Protein AF-A0A832ZKQ4-F1 (afdb_monomer)

Structure (mmCIF, N/CA/C/O backbone):
data_AF-A0A832ZKQ4-F1
#
_entry.id   AF-A0A832ZKQ4-F1
#
loop_
_atom_site.group_PDB
_atom_site.id
_atom_site.type_symbol
_atom_site.label_atom_id
_atom_site.label_alt_id
_atom_site.label_comp_id
_atom_site.label_asym_id
_atom_site.label_entity_id
_atom_site.label_seq_id
_atom_site.pdbx_PDB_ins_code
_atom_site.Cartn_x
_atom_site.Cartn_y
_atom_site.Cartn_z
_atom_site.occupancy
_atom_site.B_iso_or_equiv
_atom_site.auth_seq_id
_atom_site.auth_comp_id
_atom_site.auth_asym_id
_atom_site.auth_atom_id
_atom_site.pdbx_PDB_model_num
ATOM 1 N N . VAL A 1 1 ? 3.503 -5.289 8.210 1.00 81.50 1 VAL A N 1
ATOM 2 C CA . VAL A 1 1 ? 3.239 -4.369 7.071 1.00 81.50 1 VAL A CA 1
ATOM 3 C C . VAL A 1 1 ? 3.853 -4.867 5.761 1.00 81.50 1 VAL A C 1
ATOM 5 O O . VAL A 1 1 ? 3.109 -5.311 4.900 1.00 81.50 1 VAL A O 1
ATOM 8 N N . LYS A 1 2 ? 5.190 -4.877 5.612 1.00 86.69 2 LYS A N 1
ATOM 9 C CA . LYS A 1 2 ? 5.868 -5.216 4.339 1.00 86.69 2 LYS A CA 1
ATOM 10 C C . LYS A 1 2 ? 5.582 -6.633 3.814 1.00 86.69 2 LYS A C 1
ATOM 12 O O . LYS A 1 2 ? 5.504 -6.823 2.609 1.00 86.69 2 LYS A O 1
ATOM 17 N N . ARG A 1 3 ? 5.416 -7.618 4.707 1.00 89.44 3 ARG A N 1
ATOM 18 C CA . ARG A 1 3 ? 5.075 -9.007 4.336 1.00 89.44 3 ARG A CA 1
ATOM 19 C C . ARG A 1 3 ? 3.684 -9.104 3.705 1.00 89.44 3 ARG A C 1
ATOM 21 O O . ARG A 1 3 ? 3.535 -9.733 2.672 1.00 89.44 3 ARG A O 1
ATOM 28 N N . THR A 1 4 ? 2.692 -8.444 4.303 1.00 87.81 4 THR A N 1
ATOM 29 C CA . THR A 1 4 ? 1.319 -8.387 3.781 1.00 87.81 4 THR A CA 1
ATOM 30 C C . THR A 1 4 ? 1.273 -7.681 2.433 1.00 87.81 4 THR A C 1
ATOM 32 O O . THR A 1 4 ? 0.665 -8.186 1.504 1.00 87.81 4 THR A O 1
ATOM 35 N N . ALA A 1 5 ? 1.975 -6.554 2.307 1.00 87.81 5 ALA A N 1
ATOM 36 C CA . ALA A 1 5 ? 2.056 -5.819 1.051 1.00 87.81 5 ALA A CA 1
ATOM 37 C C . ALA A 1 5 ? 2.693 -6.646 -0.082 1.00 87.81 5 ALA A C 1
ATOM 39 O O . ALA A 1 5 ? 2.168 -6.642 -1.187 1.00 87.81 5 ALA A O 1
ATOM 40 N N . ARG A 1 6 ? 3.773 -7.396 0.200 1.00 89.94 6 ARG A N 1
ATOM 41 C CA . ARG A 1 6 ? 4.364 -8.333 -0.772 1.00 89.94 6 ARG A CA 1
ATOM 42 C C . ARG A 1 6 ? 3.376 -9.421 -1.188 1.00 89.94 6 ARG A C 1
ATOM 44 O O . ARG A 1 6 ? 3.157 -9.583 -2.377 1.00 89.94 6 ARG A O 1
ATOM 51 N N . LYS A 1 7 ? 2.701 -10.053 -0.223 1.00 90.44 7 LYS A N 1
ATOM 52 C CA . LYS A 1 7 ? 1.670 -11.062 -0.507 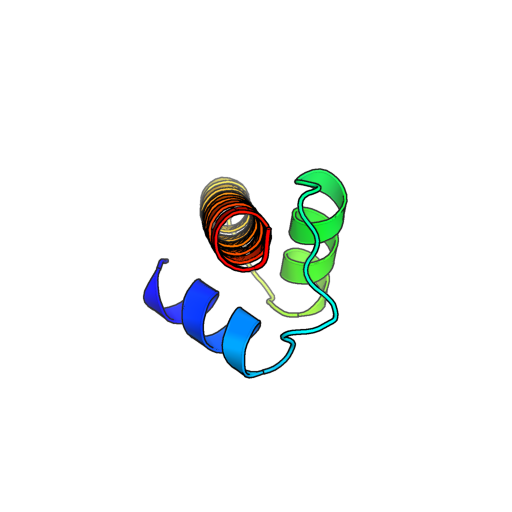1.00 90.44 7 LYS A CA 1
ATOM 53 C C . LYS A 1 7 ? 0.535 -10.531 -1.386 1.00 90.44 7 LYS A C 1
ATOM 55 O O . LYS A 1 7 ? 0.076 -11.249 -2.262 1.00 90.44 7 LYS A O 1
ATOM 60 N N . LEU A 1 8 ? 0.071 -9.298 -1.161 1.00 88.69 8 LEU A N 1
ATOM 61 C CA . LEU A 1 8 ? -0.952 -8.699 -2.027 1.00 88.69 8 LEU A CA 1
ATOM 62 C C . LEU A 1 8 ? -0.439 -8.477 -3.445 1.00 88.69 8 LEU A C 1
ATOM 64 O O . LEU A 1 8 ? -1.166 -8.758 -4.387 1.00 88.69 8 LEU A O 1
ATOM 68 N N . LEU A 1 9 ? 0.796 -7.999 -3.589 1.00 87.75 9 LEU A N 1
ATOM 69 C CA . LEU A 1 9 ? 1.406 -7.795 -4.899 1.00 87.75 9 LEU A CA 1
ATOM 70 C C . LEU A 1 9 ? 1.593 -9.122 -5.653 1.00 87.75 9 LEU A C 1
ATOM 72 O O . LEU A 1 9 ? 1.446 -9.158 -6.865 1.00 87.75 9 LEU A O 1
ATOM 76 N N . GLU A 1 10 ? 1.908 -10.204 -4.937 1.00 88.12 10 GLU A N 1
ATOM 77 C CA . GLU A 1 10 ? 2.030 -11.553 -5.505 1.00 88.12 10 GLU A CA 1
ATOM 78 C C . GLU A 1 10 ? 0.674 -12.123 -5.938 1.00 88.12 10 GLU A C 1
ATOM 80 O O . GLU A 1 10 ? 0.595 -12.772 -6.975 1.00 88.12 10 GLU A O 1
ATOM 85 N N . MET A 1 11 ? -0.393 -11.870 -5.172 1.00 88.12 11 MET A N 1
ATOM 86 C CA . MET A 1 11 ? -1.745 -12.323 -5.523 1.00 88.12 11 MET A CA 1
ATOM 87 C C . MET A 1 11 ? -2.377 -11.506 -6.656 1.00 88.12 11 MET A C 1
ATOM 89 O O . MET A 1 11 ? -3.093 -12.070 -7.476 1.00 88.12 11 MET A O 1
ATOM 93 N N . TYR A 1 12 ? -2.119 -10.195 -6.708 1.00 87.69 12 TYR A N 1
ATOM 94 C CA . TYR A 1 12 ? -2.749 -9.271 -7.659 1.00 87.69 12 TYR A CA 1
ATOM 95 C C . TYR A 1 12 ? -1.714 -8.357 -8.340 1.00 87.69 12 TYR A C 1
ATOM 97 O O . TYR A 1 12 ? -1.731 -7.142 -8.137 1.00 87.69 12 TYR A O 1
ATOM 105 N N . PRO A 1 13 ? -0.789 -8.903 -9.147 1.00 80.81 13 PRO A N 1
ATOM 106 C CA . PRO A 1 13 ? 0.318 -8.131 -9.713 1.00 80.81 13 PRO A CA 1
ATOM 107 C C . PRO A 1 13 ? -0.117 -7.063 -10.728 1.00 80.81 13 PRO A C 1
ATOM 109 O O . PRO A 1 13 ? 0.583 -6.070 -10.893 1.00 80.81 13 PRO A O 1
ATOM 112 N N . THR A 1 14 ? -1.257 -7.248 -11.394 1.00 83.19 14 THR A N 1
ATOM 113 C CA . THR A 1 14 ? -1.770 -6.363 -12.456 1.00 83.19 14 THR A CA 1
ATOM 114 C C . THR A 1 14 ? -2.702 -5.260 -11.958 1.00 83.19 14 THR A C 1
ATOM 116 O O . THR A 1 14 ? -2.921 -4.285 -12.667 1.00 83.19 14 THR A O 1
ATOM 119 N N . GLU A 1 15 ? -3.251 -5.395 -10.752 1.00 85.62 15 GLU A N 1
ATOM 120 C CA . GLU A 1 15 ? -4.234 -4.453 -10.196 1.00 85.62 15 GLU A CA 1
ATOM 121 C C . GLU A 1 15 ? -3.573 -3.223 -9.561 1.00 85.62 15 GLU A C 1
ATOM 123 O O . GLU A 1 15 ? -4.174 -2.152 -9.487 1.00 85.62 15 GLU A O 1
ATOM 128 N N . PHE A 1 16 ? -2.335 -3.364 -9.075 1.00 87.88 16 PHE A N 1
ATOM 129 C CA . P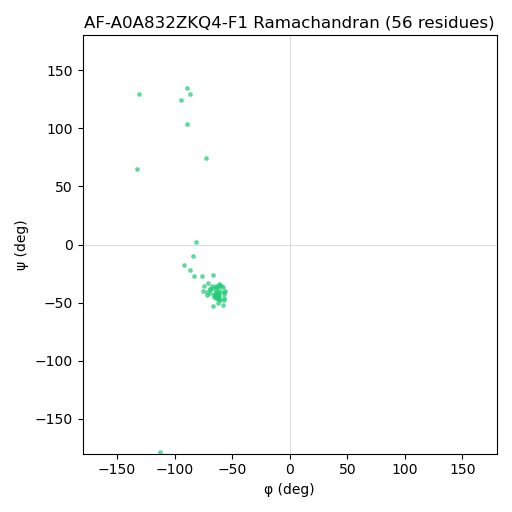HE A 1 16 ? -1.632 -2.283 -8.389 1.00 87.88 16 PHE A CA 1
ATOM 130 C C . PHE A 1 16 ? -0.892 -1.375 -9.366 1.00 87.88 16 PHE A C 1
ATOM 132 O O . PHE A 1 16 ? -0.084 -1.824 -10.176 1.00 87.88 16 PHE A O 1
ATOM 139 N N . THR A 1 17 ? -1.116 -0.070 -9.225 1.00 89.31 17 THR A N 1
ATOM 140 C CA . THR A 1 17 ? -0.545 0.962 -10.098 1.00 89.31 17 THR A CA 1
ATOM 141 C C . THR A 1 17 ? 0.459 1.839 -9.346 1.00 89.31 17 THR A C 1
ATOM 143 O O . THR A 1 17 ? 0.754 1.624 -8.165 1.00 89.31 17 THR A O 1
ATOM 146 N N . ASP A 1 18 ? 1.035 2.836 -10.024 1.00 89.62 18 ASP A N 1
ATOM 147 C CA . ASP A 1 18 ? 1.913 3.825 -9.389 1.00 89.62 18 ASP A CA 1
ATOM 148 C C . ASP A 1 18 ? 1.161 4.970 -8.678 1.00 89.62 18 ASP A C 1
ATOM 150 O O . ASP A 1 18 ? 1.797 5.836 -8.066 1.00 89.62 18 ASP A O 1
ATOM 154 N N . ASP A 1 19 ? -0.175 4.920 -8.670 1.00 91.69 19 ASP A N 1
ATOM 155 C CA . ASP A 1 19 ? -1.034 5.869 -7.968 1.00 91.69 19 ASP A CA 1
ATOM 156 C C . ASP A 1 19 ? -1.333 5.428 -6.524 1.00 91.69 19 ASP A C 1
ATOM 158 O O . ASP A 1 19 ? -1.651 4.273 -6.229 1.00 91.69 19 ASP A O 1
ATOM 162 N N . PHE A 1 20 ? -1.230 6.366 -5.582 1.00 90.81 20 PHE A N 1
ATO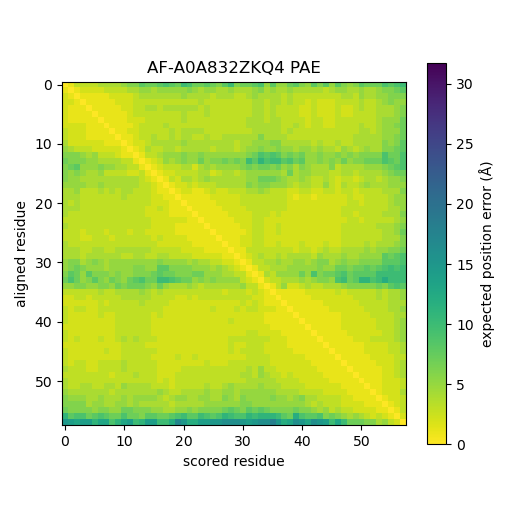M 163 C CA . PHE A 1 20 ? -1.435 6.073 -4.162 1.00 90.81 20 PHE A CA 1
ATOM 164 C C . PHE A 1 20 ? -2.915 5.899 -3.806 1.00 90.81 20 PHE A C 1
ATOM 166 O O . PHE A 1 20 ? -3.253 5.028 -3.000 1.00 90.81 20 PHE A O 1
ATOM 173 N N . GLU A 1 21 ? -3.796 6.720 -4.375 1.00 91.88 21 GLU A N 1
ATOM 174 C CA . GLU A 1 21 ? -5.206 6.759 -3.986 1.00 91.88 21 GLU A CA 1
ATOM 175 C C . GLU A 1 21 ? -5.946 5.506 -4.466 1.00 91.88 21 GLU A C 1
ATOM 177 O O . GLU A 1 21 ? -6.686 4.872 -3.705 1.00 91.88 21 GLU A O 1
ATOM 182 N N . THR A 1 22 ? -5.634 5.078 -5.688 1.00 91.56 22 THR A N 1
ATOM 183 C CA . THR A 1 22 ? -6.076 3.817 -6.283 1.00 91.56 22 THR A CA 1
ATOM 184 C C . THR A 1 22 ? -5.631 2.637 -5.422 1.00 91.56 22 THR A C 1
ATOM 186 O O . THR A 1 22 ? -6.467 1.861 -4.951 1.00 91.56 22 THR A O 1
ATOM 189 N N . ASN A 1 23 ? -4.339 2.559 -5.083 1.00 91.38 23 ASN A N 1
ATOM 190 C CA . ASN A 1 23 ? -3.806 1.487 -4.241 1.00 91.38 23 ASN A CA 1
ATOM 191 C C . ASN A 1 23 ? -4.414 1.488 -2.832 1.00 91.38 23 ASN A C 1
ATOM 193 O O . ASN A 1 23 ? -4.670 0.427 -2.266 1.00 91.38 23 ASN A O 1
ATOM 197 N N . LYS A 1 24 ? -4.697 2.657 -2.247 1.00 92.12 24 LYS A N 1
ATOM 198 C CA . LYS A 1 24 ? -5.365 2.759 -0.941 1.00 92.12 24 LYS A CA 1
ATOM 199 C C . LYS A 1 24 ? -6.781 2.181 -0.982 1.00 92.12 24 LYS A C 1
ATOM 201 O O . LYS A 1 24 ? -7.181 1.496 -0.036 1.00 92.12 24 LYS A O 1
ATOM 206 N N . ASN A 1 25 ? -7.523 2.442 -2.058 1.00 91.81 25 ASN A N 1
ATOM 207 C CA . ASN A 1 25 ? -8.864 1.896 -2.262 1.00 91.81 25 ASN A CA 1
ATOM 208 C C . ASN A 1 25 ? -8.831 0.384 -2.508 1.00 91.81 25 ASN A C 1
ATOM 210 O O . ASN A 1 25 ? -9.626 -0.334 -1.905 1.00 91.81 25 ASN A O 1
ATOM 214 N N . LEU A 1 26 ? -7.875 -0.112 -3.296 1.00 91.19 26 LEU A N 1
ATOM 215 C CA . LEU A 1 26 ? -7.665 -1.549 -3.502 1.00 91.19 26 LEU A CA 1
ATOM 216 C C . LEU A 1 26 ? -7.307 -2.251 -2.190 1.00 91.19 26 LEU A C 1
ATOM 218 O O . LEU A 1 26 ? -7.940 -3.234 -1.823 1.00 91.19 26 LEU A O 1
ATOM 222 N N . VAL A 1 27 ? -6.380 -1.699 -1.402 1.00 90.88 27 VAL A N 1
ATOM 223 C CA . VAL A 1 27 ? -6.032 -2.251 -0.082 1.00 90.88 27 VAL A CA 1
ATOM 224 C C . VAL A 1 27 ? -7.246 -2.270 0.851 1.00 90.88 27 VAL A C 1
ATOM 226 O O . VAL A 1 27 ? -7.387 -3.213 1.618 1.00 90.88 27 VAL A O 1
ATOM 229 N N . LYS A 1 28 ? -8.141 -1.274 0.788 1.00 91.12 28 LYS A N 1
ATOM 230 C CA . LYS A 1 28 ? -9.393 -1.275 1.567 1.00 91.12 28 LYS A CA 1
ATOM 231 C C . LYS A 1 28 ? -10.373 -2.360 1.102 1.00 91.12 28 LYS A C 1
ATOM 233 O O . LYS A 1 28 ? -11.087 -2.901 1.935 1.00 91.12 28 LYS A O 1
ATOM 238 N N . LYS A 1 29 ? -10.431 -2.644 -0.203 1.00 89.88 29 LYS A N 1
ATOM 239 C CA . LYS A 1 29 ? -11.292 -3.693 -0.773 1.00 89.88 29 LYS A CA 1
ATOM 240 C C . LYS A 1 29 ? -10.774 -5.096 -0.447 1.00 89.88 29 LYS A C 1
ATOM 242 O O . LYS A 1 29 ? -11.560 -5.957 -0.080 1.00 89.88 29 LYS A O 1
ATOM 247 N N . TYR A 1 30 ? -9.463 -5.311 -0.559 1.00 87.06 30 TYR A N 1
ATOM 248 C CA . TYR A 1 30 ? -8.836 -6.628 -0.401 1.00 87.06 30 TYR A CA 1
ATOM 249 C C . TYR A 1 30 ? -8.479 -6.990 1.044 1.00 87.06 30 TYR A C 1
ATOM 251 O O . TYR A 1 30 ? -8.313 -8.165 1.362 1.00 87.06 30 TYR A O 1
ATOM 259 N N . LEU A 1 31 ? -8.328 -6.002 1.928 1.00 84.94 31 LEU A N 1
ATOM 260 C CA . LEU A 1 31 ? -8.038 -6.220 3.340 1.00 84.94 31 LEU A CA 1
ATOM 261 C C . LEU A 1 31 ? -8.990 -5.410 4.217 1.00 84.94 31 LEU A C 1
ATOM 263 O O . LEU A 1 31 ? -9.045 -4.181 4.125 1.00 84.94 31 LEU A O 1
ATOM 267 N N . ASP A 1 32 ? -9.605 -6.083 5.189 1.00 85.00 32 ASP A N 1
ATOM 268 C CA . ASP A 1 32 ? -10.287 -5.425 6.303 1.00 85.00 32 ASP A CA 1
ATOM 269 C C . ASP A 1 32 ? -9.257 -4.830 7.283 1.00 85.00 32 ASP A C 1
ATOM 271 O O . ASP A 1 32 ? -8.942 -5.365 8.347 1.00 85.00 32 ASP A O 1
ATOM 275 N N . VAL A 1 33 ? -8.623 -3.722 6.884 1.00 84.38 33 VAL A N 1
ATOM 276 C CA . VAL A 1 33 ? -7.674 -3.003 7.742 1.00 84.38 33 VAL A CA 1
ATOM 277 C C . VAL A 1 33 ? -8.420 -1.963 8.570 1.00 84.38 33 VAL A C 1
ATOM 279 O O . VAL A 1 33 ? -8.725 -0.862 8.086 1.00 84.38 33 VAL A O 1
ATOM 282 N N . LYS A 1 34 ? -8.619 -2.275 9.855 1.00 84.81 34 LYS A N 1
ATOM 283 C CA . LYS A 1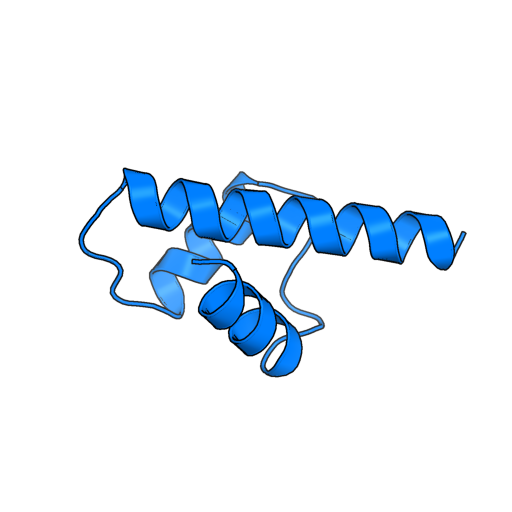 34 ? -9.269 -1.382 10.831 1.00 84.81 34 LYS A CA 1
ATOM 284 C C . LYS A 1 34 ? -8.518 -0.061 11.047 1.00 84.81 34 LYS A C 1
ATOM 286 O O . LYS A 1 34 ? -9.136 0.981 11.234 1.00 84.81 34 LYS A O 1
ATOM 291 N N . SER A 1 35 ? -7.183 -0.066 10.973 1.00 91.75 35 SER A N 1
ATOM 292 C CA . SER A 1 35 ? -6.370 1.136 11.213 1.00 91.75 35 SER A CA 1
ATOM 293 C C . SER A 1 35 ? -6.023 1.904 9.930 1.00 91.75 35 SER A C 1
ATOM 295 O O . SER A 1 35 ? -5.365 1.378 9.027 1.00 91.75 35 SER A O 1
ATOM 297 N N . LYS A 1 36 ? -6.374 3.200 9.888 1.00 90.25 36 LYS A N 1
ATOM 298 C CA . LYS A 1 36 ? -6.028 4.130 8.791 1.00 90.25 36 LYS A CA 1
ATOM 299 C C . LYS A 1 36 ? -4.514 4.220 8.560 1.00 90.25 36 LYS A C 1
ATOM 301 O O . LYS A 1 36 ? -4.067 4.188 7.417 1.00 90.25 36 LYS A O 1
ATOM 306 N N . LYS A 1 37 ? -3.717 4.289 9.635 1.00 91.69 37 LYS A N 1
ATOM 307 C CA . LYS A 1 37 ? -2.248 4.402 9.548 1.00 91.69 37 LYS A CA 1
ATOM 308 C C . LYS A 1 37 ? -1.639 3.176 8.868 1.00 91.69 37 LYS A C 1
ATOM 310 O O . LYS A 1 37 ? -0.814 3.319 7.970 1.00 91.69 37 LYS A O 1
ATOM 315 N N . LEU A 1 38 ? -2.095 1.984 9.252 1.00 90.75 38 LEU A N 1
ATOM 316 C CA . LEU A 1 38 ? -1.614 0.727 8.685 1.00 90.75 38 LEU A CA 1
ATOM 317 C C . LEU A 1 38 ? -1.972 0.608 7.199 1.00 90.75 38 LEU A C 1
ATOM 319 O O . LEU A 1 38 ? -1.116 0.252 6.393 1.00 90.75 38 LEU A O 1
ATOM 323 N N . ARG A 1 39 ? -3.202 0.976 6.824 1.00 91.50 39 ARG A N 1
ATOM 324 C CA . ARG A 1 39 ? -3.648 1.000 5.423 1.00 91.50 39 ARG A CA 1
ATOM 325 C C . ARG A 1 39 ? -2.765 1.900 4.562 1.00 91.50 39 ARG A C 1
ATOM 327 O O . ARG A 1 39 ? -2.285 1.466 3.519 1.00 91.50 39 ARG A O 1
ATOM 334 N N . ASN A 1 40 ? -2.489 3.113 5.040 1.00 93.12 40 ASN A N 1
ATOM 335 C CA . ASN A 1 40 ? -1.644 4.074 4.333 1.00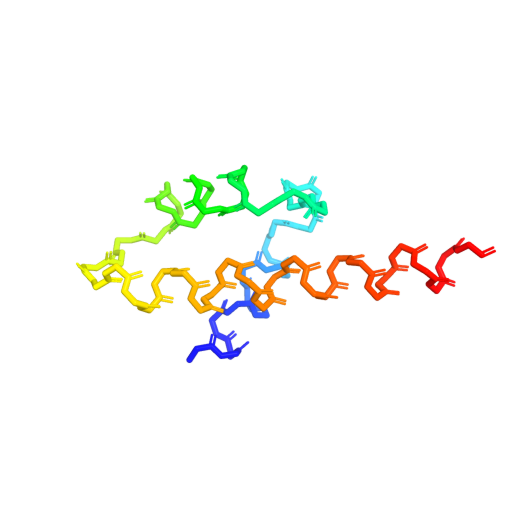 93.12 40 ASN A CA 1
ATOM 336 C C . ASN A 1 40 ? -0.200 3.567 4.189 1.00 93.12 40 ASN A C 1
ATOM 338 O O . ASN A 1 40 ? 0.403 3.732 3.133 1.00 93.12 40 ASN A O 1
ATOM 342 N N . GLN A 1 41 ? 0.347 2.907 5.215 1.00 93.00 41 GLN A N 1
ATOM 343 C CA . GLN A 1 41 ? 1.684 2.308 5.137 1.00 93.00 41 GLN A CA 1
ATOM 344 C C . GLN A 1 41 ? 1.754 1.142 4.141 1.00 93.00 41 GLN A C 1
ATOM 346 O O . GLN A 1 41 ? 2.765 0.993 3.456 1.00 93.00 41 GLN A O 1
ATOM 351 N N . ILE A 1 42 ? 0.705 0.316 4.056 1.00 91.31 42 ILE A N 1
ATOM 352 C CA . ILE A 1 42 ? 0.627 -0.782 3.081 1.00 91.31 42 ILE A CA 1
ATOM 353 C C . ILE A 1 42 ? 0.548 -0.211 1.665 1.00 91.31 42 ILE A C 1
ATOM 355 O O . ILE A 1 42 ? 1.391 -0.553 0.839 1.00 91.31 42 ILE A O 1
ATOM 359 N N . ALA A 1 43 ? -0.398 0.698 1.412 1.00 92.50 43 ALA A N 1
ATOM 360 C CA . ALA A 1 43 ? -0.580 1.330 0.106 1.00 92.50 43 ALA A CA 1
ATOM 361 C C . ALA A 1 43 ? 0.697 2.048 -0.360 1.00 92.50 43 ALA A C 1
ATOM 363 O O . ALA A 1 43 ? 1.162 1.821 -1.472 1.00 92.50 43 ALA A O 1
ATOM 364 N N . GLY A 1 44 ? 1.338 2.824 0.522 1.00 94.19 44 GLY A N 1
ATOM 365 C CA . GLY A 1 44 ? 2.580 3.525 0.189 1.00 94.19 44 GLY A CA 1
ATOM 366 C C . GLY A 1 44 ? 3.746 2.582 -0.120 1.00 94.19 44 GLY A C 1
ATOM 367 O O . GLY A 1 44 ? 4.544 2.854 -1.017 1.00 94.19 44 GLY A O 1
ATOM 368 N N . TYR A 1 45 ? 3.844 1.446 0.579 1.00 93.69 45 TYR A N 1
ATOM 369 C CA . TYR A 1 45 ? 4.875 0.453 0.277 1.00 93.69 45 TYR A CA 1
ATOM 370 C C . TYR A 1 45 ? 4.627 -0.243 -1.068 1.00 93.69 45 TYR A C 1
ATOM 372 O O . TYR A 1 45 ? 5.583 -0.452 -1.810 1.00 93.69 45 TYR A O 1
ATOM 380 N N . ILE A 1 46 ? 3.368 -0.536 -1.409 1.00 92.00 46 ILE A N 1
ATOM 381 C CA . ILE A 1 46 ? 2.986 -1.092 -2.716 1.00 92.00 46 ILE A CA 1
ATOM 382 C C . ILE A 1 46 ? 3.344 -0.115 -3.841 1.00 92.00 46 ILE A C 1
ATOM 384 O O . ILE A 1 4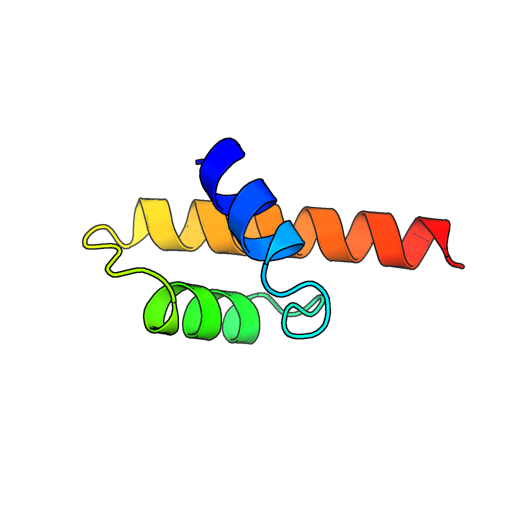6 ? 4.077 -0.493 -4.751 1.00 92.00 46 ILE A O 1
ATOM 388 N N . THR A 1 47 ? 2.947 1.157 -3.734 1.00 93.00 47 THR A N 1
ATOM 389 C CA . THR A 1 47 ? 3.272 2.185 -4.739 1.00 93.00 47 THR A CA 1
ATOM 390 C C . THR A 1 47 ? 4.782 2.311 -4.960 1.00 93.00 47 THR A C 1
ATOM 392 O O . THR A 1 47 ? 5.243 2.431 -6.095 1.00 93.00 47 THR A O 1
ATOM 395 N N . ARG A 1 48 ? 5.584 2.237 -3.887 1.00 92.25 48 ARG A N 1
ATOM 396 C CA . ARG A 1 48 ? 7.049 2.252 -4.001 1.00 92.25 48 ARG A CA 1
ATOM 397 C C . ARG A 1 48 ? 7.574 1.048 -4.788 1.00 92.25 48 ARG A C 1
ATOM 399 O O . ARG A 1 48 ? 8.471 1.226 -5.603 1.00 92.25 48 ARG A O 1
ATOM 406 N N . LEU A 1 49 ? 7.045 -0.152 -4.547 1.00 91.06 49 LEU A N 1
ATOM 407 C CA . LEU A 1 49 ? 7.463 -1.358 -5.268 1.00 91.06 49 LEU A CA 1
ATOM 408 C C . LEU A 1 49 ? 7.091 -1.295 -6.752 1.00 91.06 49 LEU A C 1
ATOM 410 O O . LEU A 1 49 ? 7.941 -1.590 -7.587 1.00 91.06 49 LEU A O 1
ATOM 414 N N . VAL A 1 50 ? 5.874 -0.849 -7.078 1.00 90.31 50 VAL A N 1
ATOM 415 C CA . VAL A 1 50 ? 5.424 -0.694 -8.472 1.00 90.31 50 VAL A CA 1
ATOM 416 C C . VAL A 1 50 ? 6.296 0.320 -9.216 1.00 90.31 50 VAL A C 1
ATOM 418 O O . VAL A 1 50 ? 6.767 0.030 -10.311 1.00 90.31 50 VAL A O 1
ATOM 421 N N . LYS A 1 51 ? 6.614 1.468 -8.598 1.00 90.94 51 LYS A N 1
ATOM 422 C CA . LYS A 1 51 ? 7.533 2.456 -9.193 1.00 90.94 51 LYS A CA 1
ATOM 423 C C . LYS A 1 51 ? 8.936 1.902 -9.439 1.00 90.94 51 LYS A C 1
ATOM 425 O O . LYS A 1 51 ? 9.530 2.214 -10.465 1.00 90.94 51 LYS A O 1
ATOM 430 N N . ILE A 1 52 ? 9.471 1.104 -8.511 1.00 91.06 52 ILE A N 1
ATOM 431 C CA . ILE A 1 52 ? 10.782 0.461 -8.689 1.00 91.06 52 ILE A CA 1
ATOM 432 C C . ILE A 1 52 ? 10.728 -0.518 -9.862 1.00 91.06 52 ILE A C 1
ATOM 434 O O . ILE A 1 52 ? 11.606 -0.475 -10.712 1.00 91.06 52 ILE A O 1
ATOM 438 N N . ARG A 1 53 ? 9.690 -1.357 -9.934 1.00 87.75 53 ARG A N 1
ATOM 439 C CA . ARG A 1 53 ? 9.532 -2.338 -11.011 1.00 87.75 53 ARG A CA 1
ATOM 440 C C . ARG A 1 53 ? 9.395 -1.670 -12.381 1.00 87.75 53 ARG A C 1
ATOM 442 O O . ARG A 1 5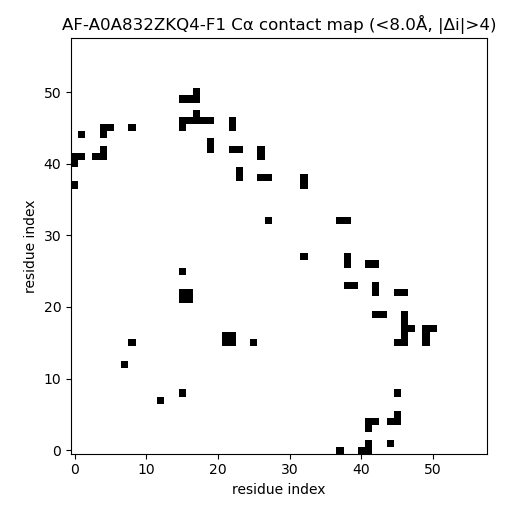3 ? 10.156 -2.004 -13.276 1.00 87.75 53 ARG A O 1
ATOM 449 N N . LYS A 1 54 ? 8.550 -0.641 -12.488 1.00 87.62 54 LYS A N 1
ATOM 450 C CA . LYS A 1 54 ? 8.377 0.162 -13.709 1.00 87.62 54 LYS A CA 1
ATOM 451 C C . LYS A 1 54 ? 9.681 0.815 -14.174 1.00 87.62 54 LYS A C 1
ATOM 453 O O . LYS A 1 54 ? 9.913 0.907 -15.366 1.00 87.62 54 LYS A O 1
ATOM 458 N N . ARG A 1 55 ? 10.537 1.257 -13.241 1.00 90.19 55 ARG A N 1
ATOM 459 C CA . ARG A 1 55 ? 11.868 1.799 -13.562 1.00 90.19 55 ARG A CA 1
ATOM 460 C C . ARG A 1 55 ? 12.848 0.720 -14.034 1.00 90.19 55 ARG A C 1
ATOM 462 O O . ARG A 1 55 ? 13.732 1.045 -14.803 1.00 90.19 55 ARG A O 1
ATOM 469 N N . LEU A 1 56 ? 12.750 -0.507 -13.525 1.00 86.00 56 LEU A N 1
ATOM 470 C CA . LEU A 1 56 ? 13.618 -1.617 -13.942 1.00 86.00 56 LEU A CA 1
ATOM 471 C C . LEU A 1 56 ? 13.223 -2.186 -15.311 1.00 86.00 56 LEU A C 1
ATOM 473 O O . LEU A 1 56 ? 14.062 -2.763 -15.988 1.00 86.00 56 LEU A O 1
ATOM 477 N N . GLU A 1 57 ? 11.945 -2.068 -15.674 1.00 79.12 57 GLU A N 1
ATOM 478 C CA . GLU A 1 57 ? 11.401 -2.483 -16.973 1.00 79.12 57 GLU A CA 1
ATOM 479 C C . GLU A 1 57 ? 11.577 -1.403 -18.065 1.00 79.12 57 GLU A C 1
ATOM 481 O O . GLU A 1 57 ? 11.324 -1.691 -19.234 1.00 79.12 57 GLU A O 1
ATOM 486 N N . GLN A 1 58 ? 11.994 -0.185 -17.691 1.00 62.41 58 GLN A N 1
ATOM 487 C CA . GLN A 1 58 ? 12.365 0.918 -18.592 1.00 62.41 58 GLN A CA 1
ATOM 488 C C . GLN A 1 58 ? 13.861 0.909 -18.895 1.00 62.41 58 GLN A C 1
ATOM 490 O O . GLN A 1 58 ? 14.200 1.208 -20.059 1.00 62.41 58 GLN A O 1
#

Radius of gyration: 10.64 Å; Cα contacts (8 Å, |Δi|>4): 45; chains: 1; bounding box: 25×19×30 Å

pLDDT: mean 88.77, std 4.76, range [62.41, 94.19]

Mean predicted aligned error: 3.53 Å

Solvent-accessible surface area (backbone atoms only — not comparable to full-atom values): 3332 Å² total; per-residue (Å²): 100,72,68,60,34,50,53,49,44,71,76,42,64,84,77,58,47,73,46,54,69,62,29,40,51,49,48,54,73,79,35,95,63,88,47,69,68,60,43,51,53,30,20,52,52,43,22,52,51,42,48,51,50,57,59,73,78,102

Sequence (58 aa):
VKRTARKLLEMYPTEFTDDFETNKNLVKKYLDVKSKKLRNQIAGYITRLVKIRKRLEQ

Foldseek 3Di:
DLVVLVVVCVVCVPQQDLDLVSLLVVLVVVDVDPDPVVSSVSSVSNNVVRVVVVVVVD

Nearest PDB structures (foldseek):
  6skg-assembly1_Bm  TM=9.715E-01  e=1.178E-04  Thermococcus kodakarensis
  7zai-assembly1_S  TM=9.924E-01  e=1.604E-04  Pyrococcus abyssi GE5
  9e71-assembly1_BS  TM=9.194E-01  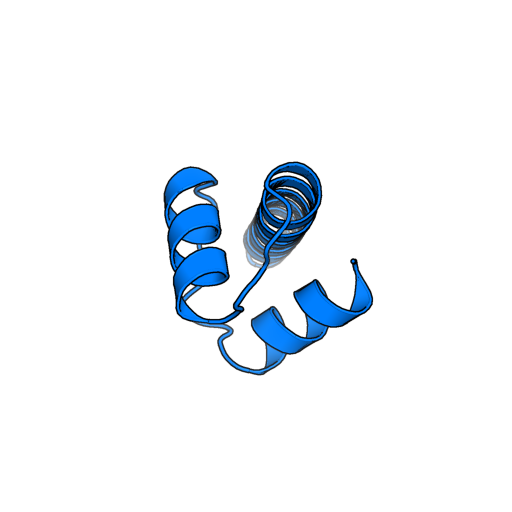e=3.808E-04  Pyrobaculum calidifontis JCM 11548
  9e7f-assembly1_BS  TM=9.210E-01  e=6.638E-0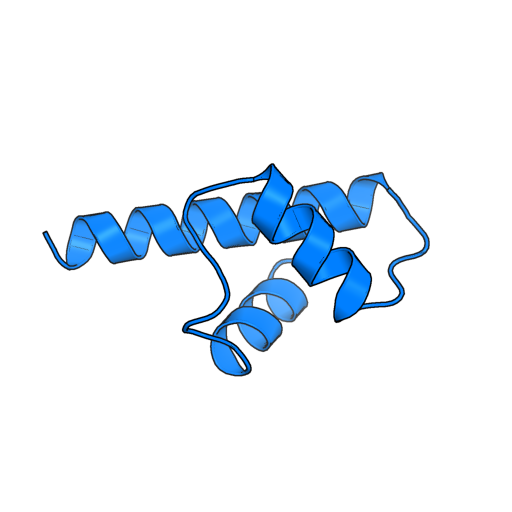4  Pyrobaculum calidifontis JCM 11548
  6gsm-assembly1_R  TM=9.128E-01  e=1.088E-03  Kluyveromyces lactis NRRL Y-1140

Secondary structure (DSSP, 8-state):
-HHHHHHHHHH-TTT--S-HHHHHHHHHHH-----HHHHHHHHHHHHHHHHHHHHH--